Protein AF-A0A7L8D382-F1 (afdb_monomer_lite)

Radius of gyration: 25.16 Å; chains: 1; bounding box: 42×24×100 Å

pLDDT: mean 80.53, std 17.22, range [36.09, 96.44]

Structure (mmCIF, N/CA/C/O backbone):
data_AF-A0A7L8D382-F1
#
_entry.id   AF-A0A7L8D382-F1
#
loop_
_atom_site.group_PDB
_atom_site.id
_atom_site.type_symbol
_atom_site.label_atom_id
_atom_site.label_alt_id
_atom_site.label_comp_id
_atom_site.label_asym_id
_atom_site.label_entity_id
_atom_site.label_seq_id
_atom_site.pdbx_PDB_ins_code
_atom_site.Cartn_x
_atom_site.Cartn_y
_atom_site.Cartn_z
_atom_site.occupancy
_atom_site.B_iso_or_equiv
_atom_site.auth_seq_id
_atom_site.auth_comp_id
_atom_site.auth_asym_id
_atom_site.auth_atom_id
_atom_site.pdbx_PDB_model_num
ATOM 1 N N . MET A 1 1 ? 0.508 -9.267 64.594 1.00 48.34 1 MET A N 1
ATOM 2 C CA . MET A 1 1 ? 0.169 -10.156 63.468 1.00 48.34 1 MET A CA 1
ATOM 3 C C . MET A 1 1 ? -1.169 -9.713 62.909 1.00 48.34 1 MET A C 1
ATOM 5 O O . MET A 1 1 ? -2.179 -10.049 63.500 1.00 48.34 1 MET A O 1
ATOM 9 N N . SER A 1 2 ? -1.142 -8.924 61.837 1.00 37.84 2 SER A N 1
ATOM 10 C CA . SER A 1 2 ? -2.268 -8.703 60.921 1.00 37.84 2 SER A CA 1
ATOM 11 C C . SER A 1 2 ? -1.637 -8.376 59.574 1.00 37.84 2 SER A C 1
ATOM 13 O O . SER A 1 2 ? -1.241 -7.242 59.326 1.00 37.84 2 SER A O 1
ATOM 15 N N . SER A 1 3 ? -1.405 -9.420 58.783 1.00 40.91 3 SER A N 1
ATOM 16 C CA . SER A 1 3 ? -1.018 -9.303 57.381 1.00 40.91 3 SER A CA 1
ATOM 17 C C . SER A 1 3 ? -2.319 -9.112 56.614 1.00 40.91 3 SER A C 1
ATOM 19 O O . SER A 1 3 ? -3.117 -10.041 56.509 1.00 40.91 3 SER A O 1
ATOM 21 N N . SER A 1 4 ? -2.573 -7.876 56.192 1.00 41.88 4 SER A N 1
ATOM 22 C CA . SER A 1 4 ? -3.620 -7.583 55.222 1.00 41.88 4 SER A CA 1
ATOM 23 C C . SER A 1 4 ? -3.078 -7.981 53.859 1.00 41.88 4 SER A C 1
ATOM 25 O O . SER A 1 4 ? -2.110 -7.404 53.374 1.00 41.88 4 SER A O 1
ATOM 27 N N . SER A 1 5 ? -3.673 -9.036 53.324 1.00 43.91 5 SER A N 1
ATOM 28 C CA . SER A 1 5 ? -3.473 -9.589 51.995 1.00 43.91 5 SER A CA 1
ATOM 29 C C . SER A 1 5 ? -3.609 -8.511 50.922 1.00 43.91 5 SER A C 1
ATOM 31 O O . SER A 1 5 ? -4.668 -7.901 50.781 1.00 43.91 5 SER A O 1
ATOM 33 N N . GLU A 1 6 ? -2.524 -8.305 50.180 1.00 41.38 6 GLU A N 1
ATOM 34 C CA . GLU A 1 6 ? -2.523 -7.656 48.874 1.00 41.38 6 GLU A CA 1
ATOM 35 C C . GLU A 1 6 ? -3.406 -8.494 47.942 1.00 41.38 6 GLU A C 1
ATOM 37 O O . GLU A 1 6 ? -3.084 -9.636 47.615 1.00 41.38 6 GLU A O 1
ATOM 42 N N . GLU A 1 7 ? -4.566 -7.958 47.571 1.00 39.78 7 GLU A N 1
ATOM 43 C CA . GLU A 1 7 ? -5.351 -8.498 46.467 1.00 39.78 7 GLU A CA 1
ATOM 44 C C . GLU A 1 7 ? -4.586 -8.223 45.167 1.00 39.78 7 GLU A C 1
ATOM 46 O O . GLU A 1 7 ? -4.484 -7.082 44.712 1.00 39.78 7 GLU A O 1
ATOM 51 N N . GLU A 1 8 ? -4.030 -9.285 44.578 1.00 41.97 8 GLU A N 1
ATOM 52 C CA . GLU A 1 8 ? -3.593 -9.313 43.183 1.00 41.97 8 GLU A CA 1
ATOM 53 C C . GLU A 1 8 ? -4.778 -8.925 42.292 1.00 41.97 8 GLU A C 1
ATOM 55 O O . GLU A 1 8 ? -5.702 -9.709 42.054 1.00 41.97 8 GLU A O 1
ATOM 60 N N . VAL A 1 9 ? -4.761 -7.688 41.795 1.00 44.41 9 VAL A N 1
ATOM 61 C CA . VAL A 1 9 ? -5.722 -7.229 40.797 1.00 44.41 9 VAL A CA 1
ATOM 62 C C . VAL A 1 9 ? -5.466 -7.997 39.503 1.00 44.41 9 VAL A C 1
ATOM 64 O O . VAL A 1 9 ? -4.423 -7.886 38.860 1.00 44.41 9 VAL A O 1
ATOM 67 N N . SER A 1 10 ? -6.460 -8.805 39.155 1.00 38.88 10 SER A N 1
ATOM 68 C CA . SER A 1 10 ? -6.519 -9.705 38.016 1.00 38.88 10 SER A CA 1
ATOM 69 C C . SER A 1 10 ? -6.131 -9.046 36.686 1.00 38.88 10 SER A C 1
ATOM 71 O O . SER A 1 10 ? -6.816 -8.140 36.216 1.00 38.88 10 SER A O 1
ATOM 73 N N . GLY A 1 11 ? -5.084 -9.565 36.041 1.00 42.56 11 GLY A N 1
ATOM 74 C CA . GLY A 1 11 ? -5.171 -10.308 34.772 1.00 42.56 11 GLY A CA 1
ATOM 75 C C . GLY A 1 11 ? -5.966 -9.746 33.585 1.00 42.56 11 GLY A C 1
ATOM 76 O O . GLY A 1 11 ? -6.321 -10.528 32.705 1.00 42.56 11 GLY A O 1
ATOM 77 N N . LEU A 1 12 ? -6.267 -8.450 33.515 1.00 39.47 12 LEU A N 1
ATOM 78 C CA . LEU A 1 12 ? -6.778 -7.856 32.281 1.00 39.47 12 LEU A CA 1
ATOM 79 C C . LEU A 1 12 ? -5.602 -7.664 31.310 1.00 39.47 12 LEU A C 1
ATOM 81 O O . LEU A 1 12 ? -4.581 -7.101 31.715 1.00 39.47 12 LEU A O 1
ATOM 85 N N . PRO A 1 13 ? -5.698 -8.128 30.048 1.00 43.94 13 PRO A N 1
ATOM 86 C CA . PRO A 1 13 ? -4.692 -7.800 29.052 1.00 43.94 13 PRO A CA 1
ATOM 87 C C . PRO A 1 13 ? -4.647 -6.277 28.941 1.00 43.94 13 PRO A C 1
ATOM 89 O O . PRO A 1 13 ? -5.657 -5.641 28.644 1.00 43.94 13 PRO A O 1
ATOM 92 N N . VAL A 1 14 ? -3.491 -5.693 29.256 1.00 43.31 14 VAL A N 1
ATOM 93 C CA . VAL A 1 14 ? -3.227 -4.268 29.047 1.00 43.31 14 VAL A CA 1
ATOM 94 C C . VAL A 1 14 ? -3.563 -3.975 27.583 1.00 43.31 14 VAL A C 1
ATOM 96 O O . VAL A 1 14 ? -2.918 -4.530 26.696 1.00 43.31 14 VAL A O 1
ATOM 99 N N . ASN A 1 15 ? -4.598 -3.171 27.326 1.00 50.31 15 ASN A N 1
A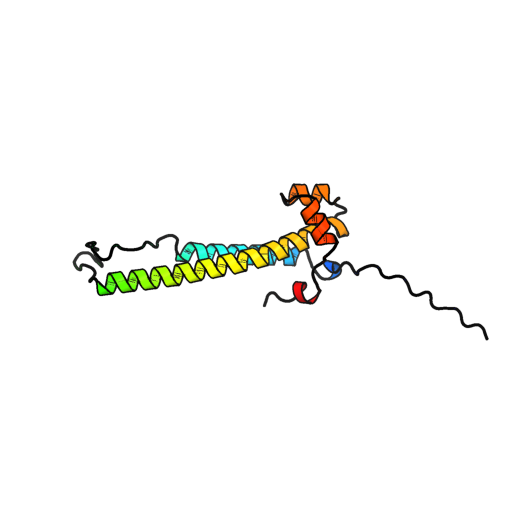TOM 100 C CA . ASN A 1 15 ? -4.914 -2.695 25.980 1.00 50.31 15 ASN A CA 1
ATOM 101 C C . ASN A 1 15 ? -3.795 -1.730 25.573 1.00 50.31 15 ASN A C 1
ATOM 103 O O . ASN A 1 15 ? -3.717 -0.610 26.070 1.00 50.31 15 ASN A O 1
ATOM 107 N N . GLN A 1 16 ? -2.892 -2.181 24.704 1.00 56.72 16 GLN A N 1
ATOM 108 C CA . GLN A 1 16 ? -1.618 -1.505 24.406 1.00 56.72 16 GLN A CA 1
ATOM 109 C C . GLN A 1 16 ? -1.765 -0.293 23.466 1.00 56.72 16 GLN A C 1
ATOM 111 O O . GLN A 1 16 ? -0.782 0.341 23.094 1.00 56.72 16 GLN A O 1
ATOM 116 N N . ILE A 1 17 ? -3.003 0.098 23.155 1.00 54.56 17 ILE A N 1
ATOM 117 C CA . ILE A 1 17 ? -3.355 1.350 22.473 1.00 54.56 17 ILE A CA 1
ATOM 118 C C . ILE A 1 17 ? -3.096 2.610 23.291 1.00 54.56 17 ILE A C 1
ATOM 120 O O . ILE A 1 17 ? -3.052 3.694 22.718 1.00 54.56 17 ILE A O 1
ATOM 124 N N . ASP A 1 18 ? -2.915 2.518 24.611 1.00 55.31 18 ASP A N 1
ATOM 125 C CA . ASP A 1 18 ? -2.463 3.666 25.414 1.00 55.31 18 ASP A CA 1
ATOM 126 C C . ASP A 1 18 ? -1.138 4.272 24.922 1.00 55.31 18 ASP A C 1
ATOM 128 O O . ASP A 1 18 ? -0.897 5.453 25.163 1.00 55.31 18 ASP A O 1
ATOM 132 N N . GLU A 1 19 ? -0.330 3.524 24.165 1.00 58.28 19 GLU A N 1
ATOM 133 C CA . GLU A 1 19 ? 0.942 4.008 23.620 1.00 58.28 19 GLU A CA 1
ATOM 134 C C . GLU A 1 19 ? 0.876 4.478 22.156 1.00 58.28 19 GLU A C 1
ATOM 136 O O . GLU A 1 19 ? 1.872 4.994 21.647 1.00 58.28 19 GLU A O 1
ATOM 141 N N . VAL A 1 20 ? -0.261 4.324 21.460 1.00 63.94 20 VAL A N 1
ATOM 142 C CA . VAL A 1 20 ? -0.382 4.680 20.034 1.00 63.94 20 VAL A CA 1
ATOM 143 C C . VAL A 1 20 ? -1.357 5.827 19.820 1.00 63.94 20 VAL A C 1
ATOM 145 O O . VAL A 1 20 ? -2.569 5.693 19.981 1.00 63.94 20 VAL A O 1
ATOM 148 N N . ASP A 1 21 ? -0.805 6.962 19.396 1.00 71.19 21 ASP A N 1
ATOM 149 C CA . ASP A 1 21 ? -1.567 8.133 18.976 1.00 71.19 21 ASP A CA 1
ATOM 150 C C . ASP A 1 21 ? -2.227 7.876 17.606 1.00 71.19 21 ASP A C 1
ATOM 152 O O . ASP A 1 21 ? -1.572 7.431 16.658 1.00 71.19 21 ASP A O 1
ATOM 156 N N . LEU A 1 22 ? -3.521 8.200 17.470 1.00 72.75 22 LEU A N 1
ATOM 157 C CA . LEU A 1 22 ? -4.240 8.204 16.186 1.00 72.75 22 LEU A CA 1
ATOM 158 C C . LEU A 1 22 ? -3.489 8.998 15.117 1.00 72.75 22 LEU A C 1
ATOM 160 O O . LEU A 1 22 ? -3.499 8.631 13.939 1.00 72.75 22 LEU A O 1
ATOM 164 N N . ARG A 1 23 ? -2.820 10.076 15.532 1.00 78.88 23 ARG A N 1
ATOM 165 C CA . ARG A 1 23 ? -1.973 10.868 14.651 1.00 78.88 23 ARG A CA 1
ATOM 166 C C . ARG A 1 23 ? -0.837 10.035 14.057 1.00 78.88 23 ARG A C 1
ATOM 168 O O . ARG A 1 23 ? -0.614 10.122 12.855 1.00 78.88 23 ARG A O 1
ATOM 175 N N . ALA A 1 24 ? -0.177 9.200 14.859 1.00 78.69 24 ALA A N 1
ATOM 176 C CA . ALA A 1 24 ? 0.926 8.353 14.406 1.00 78.69 24 ALA A CA 1
ATOM 177 C C . ALA A 1 24 ? 0.454 7.284 13.403 1.00 78.69 24 ALA A C 1
ATOM 179 O O . ALA A 1 24 ? 1.149 7.001 12.426 1.00 78.69 24 ALA A O 1
ATOM 180 N N . ILE A 1 25 ? -0.755 6.738 13.596 1.00 79.00 25 ILE A N 1
ATOM 181 C CA . ILE A 1 25 ? -1.396 5.838 12.619 1.00 79.00 25 ILE A CA 1
ATOM 182 C C . ILE A 1 25 ? -1.621 6.583 11.296 1.00 79.00 25 ILE A C 1
ATOM 184 O O . ILE A 1 25 ? -1.258 6.080 10.234 1.00 79.00 25 ILE A O 1
ATOM 188 N N . GLY A 1 26 ? -2.185 7.794 11.355 1.00 82.50 26 GLY A N 1
ATOM 189 C CA . GLY A 1 26 ? -2.417 8.626 10.173 1.00 82.50 26 GLY A CA 1
ATOM 190 C C . GLY A 1 26 ? -1.128 8.969 9.419 1.00 82.50 26 GLY A C 1
ATOM 191 O O . GLY A 1 26 ? -1.060 8.774 8.207 1.00 82.50 26 GLY A O 1
ATOM 192 N N . GLU A 1 27 ? -0.094 9.421 10.132 1.00 86.69 27 GLU A N 1
ATOM 193 C CA . GLU A 1 27 ? 1.227 9.733 9.566 1.00 86.69 27 GLU A CA 1
ATOM 194 C C . GLU A 1 27 ? 1.850 8.503 8.887 1.00 86.69 27 GLU A C 1
ATOM 196 O O . GLU A 1 27 ? 2.309 8.589 7.746 1.00 86.69 27 GLU A O 1
ATOM 201 N N . SER A 1 28 ? 1.761 7.332 9.521 1.00 83.75 28 SER A N 1
ATOM 202 C CA . SER A 1 28 ? 2.291 6.083 8.963 1.00 83.75 28 SER A CA 1
ATOM 203 C C . SER A 1 28 ? 1.541 5.622 7.708 1.00 83.75 28 SER A C 1
ATOM 205 O O . SER A 1 28 ? 2.155 5.118 6.767 1.00 83.75 28 SER A O 1
ATOM 207 N N . LEU A 1 29 ? 0.216 5.807 7.653 1.00 84.81 29 LEU A N 1
ATOM 208 C CA . LEU A 1 29 ? -0.587 5.496 6.465 1.00 84.81 29 LEU A CA 1
ATOM 209 C C . LEU A 1 29 ? -0.260 6.427 5.288 1.00 84.81 29 LEU A C 1
ATOM 211 O O . LEU A 1 29 ? -0.222 5.967 4.143 1.00 84.81 29 LEU A O 1
ATOM 215 N N . ILE A 1 30 ? 0.005 7.710 5.556 1.00 88.44 30 ILE A N 1
ATOM 216 C CA . ILE A 1 30 ? 0.459 8.669 4.538 1.00 88.44 30 ILE A CA 1
ATOM 217 C C . ILE A 1 30 ? 1.807 8.221 3.971 1.00 88.44 30 ILE A C 1
ATOM 219 O O . ILE A 1 30 ? 1.935 8.050 2.759 1.00 88.44 30 ILE A O 1
ATOM 223 N N . GLU A 1 31 ? 2.782 7.938 4.836 1.00 88.88 31 GLU A N 1
ATOM 224 C CA . GLU A 1 31 ? 4.106 7.485 4.403 1.00 88.88 31 GLU A CA 1
ATOM 225 C C . GLU A 1 31 ? 4.028 6.179 3.597 1.00 88.88 31 GLU A C 1
ATOM 227 O O . GLU A 1 31 ? 4.716 5.988 2.589 1.00 88.88 31 GLU A O 1
ATOM 232 N N . LEU A 1 32 ? 3.167 5.258 4.029 1.00 86.50 32 LEU A N 1
ATOM 233 C CA . LEU A 1 32 ? 2.940 3.998 3.343 1.00 86.50 32 LEU A CA 1
ATOM 234 C C . LEU A 1 32 ? 2.356 4.206 1.932 1.00 86.50 32 LEU A C 1
ATOM 236 O O . LEU A 1 32 ? 2.789 3.551 0.977 1.00 86.50 32 LEU A O 1
ATOM 240 N N . SER A 1 33 ? 1.406 5.134 1.793 1.00 88.75 33 SER A N 1
ATOM 241 C CA . SER A 1 33 ? 0.840 5.550 0.505 1.00 88.75 33 SER A CA 1
ATOM 242 C C . SER A 1 33 ? 1.910 6.153 -0.409 1.00 88.75 33 SER A C 1
ATOM 244 O O . SER A 1 33 ? 2.034 5.750 -1.568 1.00 88.75 33 SER A O 1
ATOM 246 N N . ASP A 1 34 ? 2.756 7.041 0.116 1.00 91.38 34 ASP A N 1
ATOM 247 C CA . ASP A 1 34 ? 3.843 7.669 -0.642 1.00 91.38 34 ASP A CA 1
ATOM 248 C C . ASP A 1 34 ? 4.857 6.639 -1.153 1.00 91.38 34 ASP A C 1
ATOM 250 O O . ASP A 1 34 ? 5.249 6.662 -2.326 1.00 91.38 34 ASP A O 1
ATOM 254 N N . ARG A 1 35 ? 5.232 5.666 -0.312 1.00 88.25 35 ARG A N 1
ATOM 255 C CA . ARG A 1 35 ? 6.111 4.553 -0.706 1.00 88.25 35 ARG A CA 1
ATOM 256 C C . ARG A 1 35 ? 5.490 3.698 -1.812 1.00 88.25 35 ARG A C 1
ATOM 258 O O . ARG A 1 35 ? 6.196 3.301 -2.748 1.00 88.25 35 ARG A O 1
ATOM 265 N N . LEU A 1 36 ? 4.185 3.429 -1.745 1.00 88.94 36 LEU A N 1
ATOM 266 C CA . LEU A 1 36 ? 3.471 2.686 -2.785 1.00 88.94 36 LEU A CA 1
ATOM 267 C C . LEU A 1 36 ? 3.395 3.475 -4.101 1.00 88.94 36 LEU A C 1
ATOM 269 O O . LEU A 1 36 ? 3.682 2.917 -5.164 1.00 88.94 36 LEU A O 1
ATOM 273 N N . ASN A 1 37 ? 3.087 4.771 -4.035 1.00 91.19 37 ASN A N 1
ATOM 274 C CA . ASN A 1 37 ? 3.067 5.668 -5.191 1.00 91.19 37 ASN A CA 1
ATOM 275 C C . ASN A 1 37 ? 4.439 5.727 -5.874 1.00 91.19 37 ASN A C 1
ATOM 277 O O . ASN A 1 37 ? 4.539 5.560 -7.092 1.00 91.19 37 ASN A O 1
ATOM 281 N N . ALA A 1 38 ? 5.513 5.870 -5.093 1.00 89.88 38 ALA A N 1
ATOM 282 C CA . ALA A 1 38 ? 6.880 5.855 -5.604 1.00 89.88 38 ALA A CA 1
ATOM 283 C C . ALA A 1 38 ? 7.236 4.520 -6.279 1.00 89.88 38 ALA A C 1
ATOM 285 O O . ALA A 1 38 ? 7.923 4.508 -7.302 1.00 89.88 38 ALA A O 1
ATOM 286 N N . ALA A 1 39 ? 6.765 3.388 -5.745 1.00 88.94 39 ALA A N 1
ATOM 287 C CA . ALA A 1 39 ? 6.950 2.086 -6.379 1.00 88.94 39 ALA A CA 1
ATOM 288 C C . ALA A 1 39 ? 6.191 1.990 -7.714 1.00 88.94 39 ALA A C 1
ATOM 290 O O . ALA A 1 39 ? 6.780 1.586 -8.716 1.00 88.94 39 ALA A O 1
ATOM 291 N N . GLY A 1 40 ? 4.924 2.412 -7.757 1.00 89.00 40 GLY A N 1
ATOM 292 C CA . GLY A 1 40 ? 4.124 2.439 -8.986 1.00 89.00 40 GLY A CA 1
ATOM 293 C C . GLY A 1 40 ? 4.746 3.315 -10.079 1.00 89.00 40 GLY A C 1
ATOM 294 O O . GLY A 1 40 ? 4.858 2.890 -11.230 1.00 89.00 40 GLY A O 1
ATOM 295 N N . ALA A 1 41 ? 5.257 4.492 -9.711 1.00 90.38 41 ALA A N 1
ATOM 296 C CA . ALA A 1 41 ? 5.914 5.413 -10.637 1.00 90.38 41 ALA A CA 1
ATOM 297 C C . ALA A 1 41 ? 7.155 4.815 -11.330 1.00 90.38 41 ALA A C 1
ATOM 299 O O . ALA A 1 41 ? 7.474 5.196 -12.453 1.00 90.38 41 ALA A O 1
ATOM 300 N N . ARG A 1 42 ? 7.847 3.841 -10.716 1.00 86.31 42 ARG A N 1
ATOM 301 C CA . ARG A 1 42 ? 9.026 3.186 -11.327 1.00 86.31 42 ARG A CA 1
ATOM 302 C C . ARG A 1 42 ? 8.683 2.333 -12.543 1.00 86.31 42 ARG A C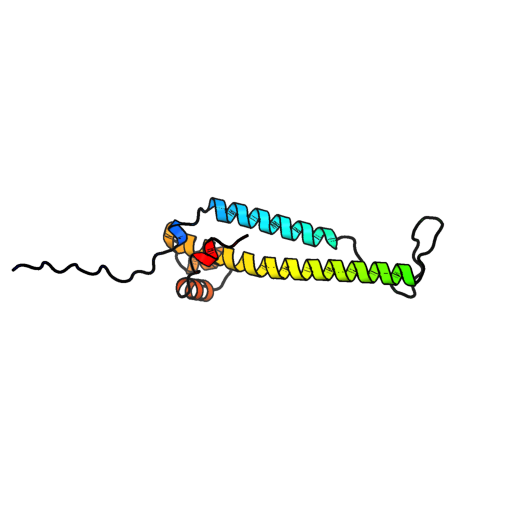 1
ATOM 304 O O . ARG A 1 42 ? 9.564 2.077 -13.365 1.00 86.31 42 ARG A O 1
ATOM 311 N N . ILE A 1 43 ? 7.440 1.864 -12.634 1.00 88.88 43 ILE A N 1
ATOM 312 C CA . ILE A 1 43 ? 6.991 0.936 -13.678 1.00 88.88 43 ILE A CA 1
ATOM 313 C C . ILE A 1 43 ? 5.903 1.518 -14.582 1.00 88.88 43 ILE A C 1
ATOM 315 O O . ILE A 1 43 ? 5.579 0.891 -15.583 1.00 88.88 43 ILE A O 1
ATOM 319 N N . SER A 1 44 ? 5.369 2.705 -14.275 1.00 88.12 44 SER A N 1
ATOM 320 C CA . SER A 1 44 ? 4.218 3.298 -14.976 1.00 88.12 44 SER A CA 1
ATOM 321 C C . SER A 1 44 ? 4.436 3.519 -16.476 1.00 88.12 44 SER A C 1
ATOM 323 O O . SER A 1 44 ? 3.477 3.506 -17.239 1.00 88.12 44 SER A O 1
ATOM 325 N N . THR A 1 45 ? 5.684 3.691 -16.908 1.00 84.31 45 THR A N 1
ATOM 326 C CA . THR A 1 45 ? 6.062 3.904 -18.315 1.00 84.31 45 THR A CA 1
ATOM 327 C C . THR A 1 45 ? 6.944 2.788 -18.872 1.00 84.31 45 THR A C 1
ATOM 329 O O . THR A 1 45 ? 7.490 2.910 -19.967 1.00 84.31 45 THR A O 1
ATOM 332 N N . ARG A 1 46 ? 7.131 1.698 -18.118 1.00 86.19 46 ARG A N 1
ATOM 333 C CA . ARG A 1 46 ? 8.040 0.610 -18.491 1.00 86.19 46 ARG A CA 1
ATOM 334 C C . ARG A 1 46 ? 7.290 -0.492 -19.226 1.00 86.19 46 ARG A C 1
ATOM 336 O O . ARG A 1 46 ? 6.203 -0.894 -18.827 1.00 86.19 46 ARG A O 1
ATOM 343 N N . PHE A 1 47 ? 7.924 -1.031 -20.258 1.00 87.88 47 PHE A N 1
ATOM 344 C CA . PHE A 1 47 ? 7.434 -2.161 -21.034 1.00 87.88 47 PHE A CA 1
ATOM 345 C C . PHE A 1 47 ? 8.596 -3.099 -21.353 1.00 87.88 47 PHE A C 1
ATOM 347 O O . PHE A 1 47 ? 9.758 -2.693 -21.343 1.00 87.88 47 PHE A O 1
ATOM 354 N N . LEU A 1 48 ? 8.278 -4.371 -21.584 1.00 90.25 48 LEU A N 1
ATOM 355 C CA . LEU A 1 48 ? 9.251 -5.314 -22.118 1.00 90.25 48 LEU A CA 1
ATOM 356 C C . LEU A 1 48 ? 9.308 -5.144 -23.635 1.00 90.25 48 LEU A C 1
ATOM 358 O O . LEU A 1 48 ? 8.274 -5.131 -24.298 1.00 90.25 48 LEU A O 1
ATOM 362 N N . LEU A 1 49 ? 10.521 -5.015 -24.151 1.00 90.56 49 LEU A N 1
ATOM 363 C CA . LEU A 1 49 ? 10.833 -4.977 -25.571 1.00 90.56 49 LEU A CA 1
ATOM 364 C C . LEU A 1 49 ? 10.939 -6.409 -26.109 1.00 90.56 49 LEU A C 1
ATOM 366 O O . LEU A 1 49 ? 11.490 -7.287 -25.437 1.00 90.56 49 LEU A O 1
ATOM 370 N N . ASP A 1 50 ? 10.432 -6.657 -27.310 1.00 87.81 50 ASP A N 1
ATOM 371 C CA . ASP A 1 50 ? 10.626 -7.926 -28.009 1.00 87.81 50 ASP A CA 1
ATOM 372 C C 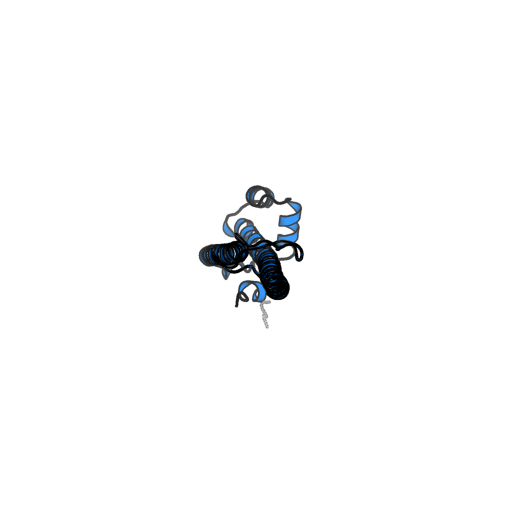. ASP A 1 50 ? 12.092 -8.028 -28.474 1.00 87.81 50 ASP A C 1
ATOM 374 O O . ASP A 1 50 ? 12.568 -7.130 -29.156 1.00 87.81 50 ASP A O 1
ATOM 378 N N . PRO A 1 51 ? 12.848 -9.091 -28.153 1.00 83.62 51 PRO A N 1
ATOM 379 C CA . PRO A 1 51 ? 14.224 -9.242 -28.637 1.00 83.62 51 PRO A CA 1
ATOM 380 C C . PRO A 1 51 ? 14.382 -9.213 -30.166 1.00 83.62 51 PRO A C 1
ATOM 382 O O . PRO A 1 51 ? 15.490 -8.994 -30.648 1.00 83.62 51 PRO A O 1
ATOM 385 N N . SER A 1 52 ? 13.306 -9.472 -30.913 1.00 85.81 52 SER A N 1
ATOM 386 C CA . SER A 1 52 ? 13.271 -9.462 -32.379 1.00 85.81 52 SER A CA 1
ATOM 387 C C . SER A 1 52 ? 12.731 -8.163 -32.989 1.00 85.81 52 SER A C 1
ATOM 389 O O . SER A 1 52 ? 12.672 -8.052 -34.211 1.00 85.81 52 SER A O 1
ATOM 391 N N . GLY A 1 53 ? 12.320 -7.197 -32.162 1.00 83.69 53 GLY A N 1
ATOM 392 C CA . GLY A 1 53 ? 11.760 -5.933 -32.629 1.00 83.69 53 GLY A CA 1
ATOM 393 C C . GLY A 1 53 ? 12.824 -4.899 -32.999 1.00 83.69 53 GLY A C 1
ATOM 394 O O . GLY A 1 53 ? 13.883 -4.824 -32.378 1.00 83.69 53 GLY A O 1
ATOM 395 N N . GLU A 1 54 ? 12.500 -4.061 -33.980 1.00 86.06 54 GLU A N 1
ATOM 396 C CA . GLU A 1 54 ? 13.281 -2.878 -34.346 1.00 86.06 54 GLU A CA 1
ATOM 397 C C . GLU A 1 54 ? 12.831 -1.702 -33.464 1.00 86.06 54 GLU A C 1
ATOM 399 O O . GLU A 1 54 ? 11.691 -1.238 -33.548 1.00 86.06 54 GLU A O 1
ATOM 404 N N . TYR A 1 55 ? 13.709 -1.243 -32.569 1.00 88.94 55 TYR A N 1
ATOM 405 C CA . TYR A 1 55 ? 13.429 -0.134 -31.651 1.00 88.94 55 TYR A CA 1
ATOM 406 C C . TYR A 1 55 ? 14.435 0.985 -31.857 1.00 88.94 55 TYR A C 1
ATOM 408 O O . TYR A 1 55 ? 15.630 0.730 -31.907 1.00 88.94 55 TYR A O 1
ATOM 416 N N . MET A 1 56 ? 13.972 2.231 -31.903 1.00 87.44 56 MET A N 1
ATOM 417 C CA . MET A 1 56 ? 14.852 3.394 -32.029 1.00 87.44 56 MET A CA 1
ATOM 418 C C . MET A 1 56 ? 15.287 3.890 -30.649 1.00 87.44 56 MET A C 1
ATOM 420 O O . MET A 1 56 ? 14.455 4.176 -29.787 1.00 87.44 56 MET A O 1
ATOM 424 N N . LYS A 1 57 ? 16.597 4.031 -30.447 1.00 85.81 57 LYS A N 1
ATOM 425 C CA . LYS A 1 57 ? 17.198 4.676 -29.273 1.00 85.81 57 LYS A CA 1
ATOM 426 C C . LYS A 1 57 ? 17.106 6.202 -29.363 1.00 85.81 57 L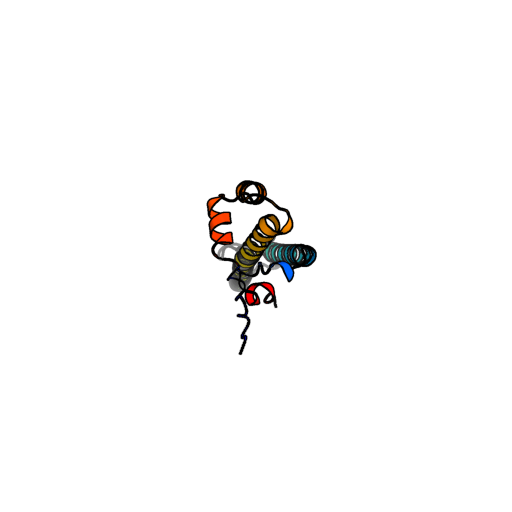YS A C 1
ATOM 428 O O . LYS A 1 57 ? 16.885 6.867 -28.354 1.00 85.81 57 LYS A O 1
ATOM 433 N N . ASN A 1 58 ? 17.277 6.747 -30.567 1.00 88.25 58 ASN A N 1
ATOM 434 C CA . ASN A 1 58 ? 17.089 8.155 -30.932 1.00 88.25 58 ASN A CA 1
ATOM 435 C C . ASN A 1 58 ? 16.702 8.249 -32.425 1.00 88.25 58 ASN A C 1
ATOM 437 O O . ASN A 1 58 ? 16.521 7.223 -33.071 1.00 88.25 58 ASN A O 1
ATOM 441 N N . GLU A 1 59 ? 16.571 9.456 -32.987 1.00 85.19 59 GLU A N 1
ATOM 442 C CA . GLU A 1 59 ? 16.117 9.669 -34.379 1.00 85.19 59 GLU A CA 1
ATOM 443 C C . GLU A 1 59 ? 16.981 8.980 -35.458 1.00 85.19 59 GLU A C 1
ATOM 445 O O . GLU A 1 59 ? 16.544 8.861 -36.603 1.00 85.19 59 GLU A O 1
ATOM 450 N N . HIS A 1 60 ? 18.194 8.524 -35.125 1.00 87.56 60 HIS A N 1
ATOM 451 C CA . HIS A 1 60 ? 19.170 8.008 -36.092 1.00 87.56 60 HIS A CA 1
ATOM 452 C C . HIS A 1 60 ? 19.825 6.677 -35.692 1.00 87.56 60 HIS A C 1
ATOM 454 O O . HIS A 1 60 ? 20.694 6.194 -36.414 1.00 87.56 60 HIS A O 1
ATOM 460 N N . GLU A 1 61 ? 19.444 6.085 -34.559 1.00 90.81 61 GLU A N 1
ATOM 461 C CA . GLU A 1 61 ? 20.118 4.912 -33.995 1.00 90.81 61 GLU A CA 1
ATOM 462 C C . GLU A 1 61 ? 19.092 3.880 -33.529 1.00 90.81 61 GLU A C 1
ATOM 464 O O . GLU A 1 61 ? 18.275 4.154 -32.644 1.00 90.81 61 GLU A O 1
ATOM 469 N N . GLU A 1 62 ? 19.152 2.684 -34.112 1.00 90.38 62 GLU A N 1
ATOM 470 C CA . GLU A 1 62 ? 18.415 1.514 -33.640 1.00 90.38 62 GLU A CA 1
ATOM 471 C C . GLU A 1 62 ? 19.105 0.906 -32.416 1.00 90.38 62 GLU A C 1
ATOM 473 O O . GLU A 1 62 ? 20.331 0.849 -32.322 1.00 90.38 62 GLU A O 1
ATOM 478 N N . MET A 1 63 ? 18.302 0.426 -31.472 1.00 93.19 63 MET A N 1
ATOM 479 C CA . MET A 1 63 ? 18.774 -0.365 -30.351 1.00 93.19 63 MET A CA 1
ATOM 480 C C . MET A 1 63 ? 19.310 -1.697 -30.860 1.00 93.19 63 MET A C 1
ATOM 482 O O . MET A 1 63 ? 18.631 -2.449 -31.557 1.00 93.19 63 MET A O 1
ATOM 486 N N . THR A 1 64 ? 20.514 -2.038 -30.427 1.00 92.62 64 THR A N 1
ATOM 487 C CA . THR A 1 64 ? 21.074 -3.369 -30.645 1.00 92.62 64 THR A CA 1
ATOM 488 C C . THR A 1 64 ? 20.329 -4.426 -29.810 1.00 92.62 64 THR A C 1
ATOM 490 O O . THR A 1 64 ? 19.779 -4.114 -28.747 1.00 92.62 64 THR A O 1
ATOM 493 N N . PRO A 1 65 ? 20.381 -5.718 -30.191 1.00 91.38 65 PRO A N 1
ATOM 494 C CA . PRO A 1 65 ? 19.813 -6.798 -29.378 1.00 91.38 65 PRO A CA 1
ATOM 495 C C . PRO A 1 65 ? 20.349 -6.843 -27.936 1.00 91.38 65 PRO A C 1
ATOM 497 O O . PRO A 1 65 ? 19.620 -7.203 -27.009 1.00 91.38 65 PRO A O 1
ATOM 500 N N . SER A 1 66 ? 21.612 -6.446 -27.724 1.00 91.94 66 SER A N 1
ATOM 501 C CA . SER A 1 66 ? 22.200 -6.350 -26.381 1.00 91.94 66 SER A CA 1
ATOM 502 C C . SER A 1 66 ? 21.541 -5.243 -25.559 1.00 91.94 66 SER A C 1
ATOM 504 O O . SER A 1 66 ? 21.160 -5.481 -24.417 1.00 91.94 66 SER A O 1
ATOM 506 N N . GLU A 1 67 ? 21.332 -4.058 -26.138 1.00 92.56 67 GLU A N 1
ATOM 507 C CA . GLU A 1 67 ? 20.665 -2.940 -25.456 1.00 92.56 67 GLU A CA 1
ATOM 508 C C . GLU A 1 67 ? 19.194 -3.253 -25.143 1.00 92.56 67 GLU A C 1
ATOM 510 O O . GLU A 1 67 ? 18.692 -2.887 -24.077 1.00 92.56 67 GLU A O 1
ATOM 515 N N . ILE A 1 68 ? 18.505 -3.982 -26.030 1.00 91.25 68 ILE A N 1
ATOM 516 C CA . ILE A 1 68 ? 17.151 -4.499 -25.781 1.00 91.25 68 ILE A CA 1
ATOM 517 C C . ILE A 1 68 ? 17.155 -5.453 -24.578 1.00 91.25 68 ILE A C 1
ATOM 519 O O . ILE A 1 68 ? 16.326 -5.327 -23.670 1.00 91.25 68 ILE A O 1
ATOM 523 N N . SER A 1 69 ? 18.103 -6.394 -24.542 1.00 92.31 69 SER A N 1
ATOM 524 C CA . SER A 1 69 ? 18.272 -7.329 -23.425 1.00 92.31 69 SER A CA 1
ATOM 525 C C . SER A 1 69 ? 18.545 -6.599 -22.105 1.00 92.31 69 SER A C 1
ATOM 527 O O . SER A 1 69 ? 17.905 -6.902 -21.093 1.00 92.31 69 SER A O 1
ATOM 529 N N . ASP A 1 70 ? 19.426 -5.600 -22.112 1.00 93.75 70 ASP A N 1
ATOM 530 C CA . ASP A 1 70 ? 19.774 -4.811 -20.927 1.00 93.75 70 ASP A CA 1
ATOM 531 C C . ASP A 1 70 ? 18.588 -3.975 -20.427 1.00 93.75 70 ASP A C 1
ATOM 533 O O . ASP A 1 70 ? 18.284 -3.971 -19.228 1.00 93.75 70 ASP A O 1
ATOM 537 N N . SER A 1 71 ? 17.846 -3.340 -21.340 1.00 91.69 71 SER A N 1
ATOM 538 C CA . SER A 1 71 ? 16.608 -2.613 -21.025 1.00 91.69 71 SER A CA 1
ATOM 539 C C . SER A 1 71 ? 15.559 -3.530 -20.384 1.00 91.69 71 SER A C 1
ATOM 541 O O . SER A 1 71 ? 14.959 -3.208 -19.348 1.00 91.69 71 SER A O 1
ATOM 543 N N . ASN A 1 72 ? 15.386 -4.734 -20.933 1.00 93.75 72 ASN A N 1
ATOM 544 C CA . ASN A 1 72 ? 14.497 -5.749 -20.376 1.00 93.75 72 ASN A CA 1
ATOM 545 C C . ASN A 1 72 ? 14.953 -6.233 -18.995 1.00 93.75 72 ASN A C 1
ATOM 547 O O . ASN A 1 72 ? 14.128 -6.387 -18.086 1.00 93.75 72 ASN A O 1
ATOM 551 N N . ALA A 1 73 ? 16.254 -6.461 -18.802 1.00 94.12 73 ALA A N 1
ATOM 552 C CA . ALA A 1 73 ? 16.817 -6.850 -17.514 1.00 94.12 73 ALA A CA 1
ATOM 553 C C . ALA A 1 73 ? 16.593 -5.759 -16.453 1.00 94.12 73 ALA A C 1
ATOM 555 O O . ALA A 1 73 ? 16.153 -6.062 -15.336 1.00 94.12 73 ALA A O 1
ATOM 556 N N . GLN A 1 74 ? 16.803 -4.490 -16.813 1.00 92.12 74 GLN A N 1
ATOM 557 C CA . GLN A 1 74 ? 16.526 -3.344 -15.949 1.00 92.12 74 GLN A CA 1
ATOM 558 C C . GLN A 1 74 ? 15.037 -3.268 -15.587 1.00 92.12 74 GLN A C 1
ATOM 560 O O . GLN A 1 74 ? 14.699 -3.152 -14.406 1.00 92.12 74 GLN A O 1
ATOM 565 N N . THR A 1 75 ? 14.144 -3.412 -16.569 1.00 92.50 75 THR A N 1
ATOM 566 C CA . THR A 1 75 ? 12.688 -3.412 -16.359 1.00 92.50 75 THR A CA 1
ATOM 567 C C . THR A 1 75 ? 12.255 -4.524 -15.403 1.00 92.50 75 THR A C 1
ATOM 569 O O . THR A 1 75 ? 11.527 -4.273 -14.441 1.00 92.50 75 THR A O 1
ATOM 572 N N . ARG A 1 76 ? 12.773 -5.748 -15.574 1.00 93.38 76 ARG A N 1
ATOM 573 C CA . ARG A 1 76 ? 12.507 -6.869 -14.652 1.00 93.38 76 ARG A CA 1
ATOM 574 C C . ARG A 1 76 ? 13.033 -6.601 -13.243 1.00 93.38 76 ARG A C 1
ATOM 576 O O . ARG A 1 76 ? 12.373 -6.960 -12.269 1.00 93.38 76 ARG A O 1
ATOM 583 N N . SER A 1 77 ? 14.208 -5.985 -13.116 1.00 93.12 77 SER A N 1
ATOM 584 C CA . SER A 1 77 ? 14.776 -5.608 -11.817 1.00 93.12 77 SER A CA 1
ATOM 585 C C . SER A 1 77 ? 13.888 -4.594 -11.085 1.00 93.12 77 SER A C 1
ATOM 587 O O . SER A 1 77 ? 13.547 -4.796 -9.916 1.00 93.12 77 SER A O 1
ATOM 589 N N . GLN A 1 78 ? 13.420 -3.560 -11.790 1.00 91.25 78 GLN A N 1
ATOM 590 C CA . GLN A 1 78 ? 12.486 -2.573 -11.243 1.00 91.25 78 GLN A CA 1
ATOM 591 C C . GLN A 1 78 ? 11.154 -3.216 -10.848 1.00 91.25 78 GLN A C 1
ATOM 593 O O . GLN A 1 78 ? 10.676 -3.004 -9.736 1.00 91.25 78 GLN A O 1
ATOM 598 N N . PHE A 1 79 ? 10.601 -4.094 -11.687 1.00 92.62 79 PHE A N 1
ATOM 599 C CA . PHE A 1 79 ? 9.373 -4.815 -11.356 1.00 92.62 79 PHE A CA 1
ATOM 600 C C . PHE A 1 79 ? 9.524 -5.682 -10.096 1.00 92.62 79 PHE A C 1
ATOM 602 O O . PHE A 1 79 ? 8.656 -5.675 -9.226 1.00 92.62 79 PHE A O 1
ATOM 609 N N . ARG A 1 80 ? 10.667 -6.362 -9.915 1.00 92.81 80 ARG A N 1
ATOM 610 C CA . ARG A 1 80 ? 10.969 -7.077 -8.659 1.00 92.81 80 ARG A CA 1
ATOM 611 C C . ARG A 1 80 ? 11.007 -6.138 -7.452 1.00 92.81 80 ARG A C 1
ATOM 613 O O . ARG A 1 80 ? 10.567 -6.537 -6.376 1.00 92.81 80 ARG A O 1
ATOM 620 N N . SER A 1 81 ? 11.529 -4.920 -7.607 1.00 88.69 81 SER A N 1
ATOM 621 C CA . SER A 1 81 ? 11.492 -3.899 -6.552 1.00 88.69 81 SER A CA 1
ATOM 622 C C . SER A 1 81 ? 10.049 -3.536 -6.186 1.00 88.69 81 SER A C 1
ATOM 624 O O . SER A 1 81 ? 9.710 -3.539 -5.004 1.00 88.69 81 SER A O 1
ATOM 626 N N . VAL A 1 82 ? 9.175 -3.348 -7.180 1.00 91.19 82 VAL A N 1
ATOM 627 C CA . VAL A 1 82 ? 7.742 -3.086 -6.954 1.00 91.19 82 VAL A CA 1
ATOM 628 C C . VAL A 1 82 ? 7.056 -4.248 -6.241 1.00 91.19 82 VAL A C 1
ATOM 630 O O . VAL A 1 82 ? 6.350 -4.028 -5.264 1.00 91.19 82 VAL A O 1
ATOM 633 N N . LEU A 1 83 ? 7.310 -5.496 -6.644 1.00 90.69 83 LEU A N 1
ATOM 634 C CA . LEU A 1 83 ? 6.752 -6.668 -5.956 1.00 90.69 83 LEU A CA 1
ATOM 635 C C . LEU A 1 83 ? 7.182 -6.740 -4.482 1.00 90.69 83 LEU A C 1
ATOM 637 O O . LEU A 1 83 ? 6.393 -7.119 -3.616 1.00 90.69 83 LEU A O 1
ATOM 641 N N . ARG A 1 84 ? 8.430 -6.363 -4.176 1.00 88.88 84 ARG A N 1
ATOM 642 C CA . ARG A 1 84 ? 8.909 -6.274 -2.789 1.00 88.88 84 ARG A CA 1
ATOM 643 C C . ARG A 1 84 ? 8.197 -5.157 -2.029 1.00 88.88 84 ARG A C 1
ATOM 645 O O . ARG A 1 84 ? 7.777 -5.411 -0.905 1.00 88.88 84 ARG A O 1
ATOM 652 N N . ALA A 1 85 ? 8.019 -3.989 -2.646 1.00 85.75 85 ALA A N 1
ATOM 653 C CA . ALA A 1 85 ? 7.280 -2.875 -2.059 1.00 85.75 85 ALA A CA 1
ATOM 654 C C . ALA A 1 85 ? 5.820 -3.254 -1.770 1.00 85.75 85 ALA A C 1
ATOM 656 O O . ALA A 1 85 ? 5.360 -3.042 -0.658 1.00 85.75 85 ALA A O 1
ATOM 657 N N . LEU A 1 86 ? 5.127 -3.922 -2.700 1.00 89.31 86 LEU A N 1
ATOM 658 C CA . LEU A 1 86 ? 3.764 -4.432 -2.492 1.00 89.31 86 LEU A CA 1
ATOM 659 C C . LEU A 1 86 ? 3.683 -5.438 -1.340 1.00 89.31 86 LEU A C 1
ATOM 661 O O . LEU A 1 86 ? 2.733 -5.433 -0.558 1.00 89.31 86 LEU A O 1
ATOM 665 N N . ARG A 1 87 ? 4.689 -6.309 -1.209 1.00 89.56 87 ARG A N 1
ATOM 666 C CA . ARG A 1 87 ? 4.763 -7.256 -0.091 1.00 89.56 87 ARG A CA 1
ATOM 667 C C . ARG A 1 87 ? 4.940 -6.539 1.247 1.00 89.56 87 ARG A C 1
ATOM 669 O O . ARG A 1 87 ? 4.297 -6.938 2.213 1.00 89.56 87 ARG A O 1
ATOM 676 N N . THR A 1 88 ? 5.814 -5.536 1.310 1.00 87.38 88 THR A N 1
ATOM 677 C CA . THR A 1 88 ? 5.984 -4.697 2.505 1.00 87.38 88 THR A CA 1
ATOM 678 C C . THR A 1 88 ? 4.693 -3.949 2.809 1.00 87.38 88 THR A C 1
ATOM 680 O O . THR A 1 88 ? 4.197 -4.044 3.926 1.00 87.38 88 THR A O 1
ATOM 683 N N . PHE A 1 89 ? 4.081 -3.345 1.788 1.00 89.06 89 PHE A N 1
ATOM 684 C CA . PHE A 1 89 ? 2.826 -2.622 1.918 1.00 89.06 89 PHE A CA 1
ATOM 685 C C . PHE A 1 89 ? 1.732 -3.479 2.533 1.00 89.06 89 PHE A C 1
ATOM 687 O O . PHE A 1 89 ? 1.127 -3.085 3.518 1.00 89.06 89 PHE A O 1
ATOM 694 N N . ARG A 1 90 ? 1.531 -4.696 2.022 1.00 88.69 90 ARG A N 1
ATOM 695 C CA . ARG A 1 90 ? 0.521 -5.612 2.559 1.00 88.69 90 ARG A CA 1
ATOM 696 C C . ARG A 1 90 ? 0.739 -5.941 4.040 1.00 88.69 90 ARG A C 1
ATOM 698 O O . ARG A 1 90 ? -0.234 -6.123 4.760 1.00 88.69 90 ARG A O 1
ATOM 705 N N . ARG A 1 91 ? 1.995 -6.071 4.479 1.00 87.19 91 ARG A N 1
ATOM 706 C CA . ARG A 1 91 ? 2.322 -6.377 5.881 1.00 87.19 91 ARG A CA 1
ATOM 707 C C . ARG A 1 91 ? 2.055 -5.184 6.789 1.00 87.19 91 ARG A C 1
ATOM 709 O O . ARG A 1 91 ? 1.451 -5.356 7.839 1.00 87.19 91 ARG A O 1
ATOM 716 N N . GLU A 1 92 ? 2.504 -4.002 6.382 1.00 87.06 92 GLU A N 1
ATOM 717 C CA . GLU A 1 92 ? 2.297 -2.779 7.157 1.00 87.06 92 GLU A CA 1
ATOM 718 C C . GLU A 1 92 ? 0.821 -2.380 7.182 1.00 87.06 92 GLU A C 1
ATOM 720 O O . GLU A 1 92 ? 0.302 -2.044 8.237 1.00 87.06 92 GLU A O 1
ATOM 725 N N . TYR A 1 93 ? 0.113 -2.508 6.061 1.00 87.88 93 TYR A N 1
ATOM 726 C CA . TYR A 1 93 ? -1.319 -2.237 5.986 1.00 87.88 93 TYR A CA 1
ATOM 727 C C . TYR A 1 93 ? -2.135 -3.154 6.911 1.00 87.88 93 TYR A C 1
ATOM 729 O O . TYR A 1 93 ? -2.916 -2.641 7.701 1.00 87.88 93 TYR A O 1
ATOM 737 N N . ASP A 1 94 ? -1.899 -4.476 6.907 1.00 87.38 94 ASP A N 1
ATOM 738 C CA . ASP A 1 94 ? -2.572 -5.412 7.837 1.00 87.38 94 ASP A CA 1
ATOM 739 C C . ASP A 1 94 ? -2.280 -5.068 9.307 1.00 87.38 94 ASP A C 1
ATOM 741 O O . ASP A 1 94 ? -3.153 -5.188 10.165 1.00 87.38 94 ASP A O 1
ATOM 745 N N . ARG A 1 95 ? -1.062 -4.604 9.614 1.00 85.00 95 ARG A N 1
ATOM 746 C CA . ARG A 1 95 ? -0.726 -4.099 10.952 1.00 85.00 95 ARG A CA 1
ATOM 747 C C . ARG A 1 95 ? -1.557 -2.862 11.293 1.00 85.00 95 ARG A C 1
ATOM 749 O O . ARG A 1 95 ? -2.162 -2.833 12.360 1.00 85.00 95 ARG A O 1
ATOM 756 N N . TRP A 1 96 ? -1.610 -1.865 10.412 1.00 86.00 96 TRP A N 1
ATOM 757 C CA . TRP A 1 96 ? -2.368 -0.637 10.661 1.00 86.00 96 TRP A CA 1
ATOM 758 C C . TRP A 1 96 ? -3.877 -0.891 10.752 1.00 86.00 96 TRP A C 1
ATOM 760 O O . TRP A 1 96 ? -4.509 -0.356 11.655 1.00 86.00 96 TRP A O 1
ATOM 770 N N . GLU A 1 97 ? -4.443 -1.775 9.925 1.00 89.56 97 GLU A N 1
ATOM 771 C CA . GLU A 1 97 ? -5.850 -2.192 10.030 1.00 89.56 97 GLU A CA 1
ATOM 772 C C . GLU A 1 97 ? -6.174 -2.783 11.406 1.00 89.56 97 GLU A C 1
ATOM 774 O O . GLU A 1 97 ? -7.187 -2.432 12.013 1.00 89.56 97 GLU A O 1
ATOM 779 N N . ARG A 1 98 ? -5.299 -3.652 11.931 1.00 89.25 98 ARG A N 1
ATOM 780 C CA . ARG A 1 98 ? -5.462 -4.234 13.272 1.00 89.25 98 ARG A CA 1
ATOM 781 C C . ARG A 1 98 ? -5.421 -3.175 14.362 1.00 89.25 98 ARG A C 1
ATOM 783 O O . ARG A 1 98 ? -6.257 -3.207 15.258 1.00 89.25 98 ARG A O 1
ATOM 790 N N . LEU A 1 99 ? -4.478 -2.240 14.269 1.00 86.38 99 LEU A N 1
ATOM 791 C CA . LEU A 1 99 ? -4.338 -1.143 15.227 1.00 86.38 99 LEU A CA 1
ATOM 792 C C . LEU A 1 99 ? -5.567 -0.239 15.230 1.00 86.38 99 LEU A C 1
ATOM 794 O O . LEU A 1 99 ? -6.106 0.076 16.289 1.00 86.38 99 LEU A O 1
ATOM 798 N N . THR A 1 100 ? -6.056 0.130 14.048 1.00 87.94 100 THR A N 1
ATOM 799 C CA . THR A 1 100 ? -7.281 0.919 13.911 1.00 87.94 100 THR A CA 1
ATOM 800 C C . THR A 1 100 ? -8.496 0.165 14.448 1.00 87.94 100 THR A C 1
ATOM 802 O O . THR A 1 100 ? -9.310 0.761 15.154 1.00 87.94 100 THR A O 1
ATOM 805 N N . ALA A 1 101 ? -8.608 -1.141 14.181 1.00 90.25 101 ALA A N 1
ATOM 806 C CA . ALA A 1 101 ? -9.679 -1.972 14.727 1.00 90.25 101 ALA A CA 1
ATOM 807 C C . ALA A 1 101 ? -9.651 -1.992 16.259 1.00 90.25 101 ALA A C 1
ATOM 809 O O . ALA A 1 101 ? -10.668 -1.748 16.902 1.00 90.25 101 ALA A O 1
ATOM 810 N N . GLU A 1 102 ? -8.488 -2.246 16.855 1.00 87.19 102 GLU A N 1
ATOM 811 C CA . GLU A 1 102 ? -8.327 -2.281 18.306 1.00 87.19 102 GLU A CA 1
ATOM 812 C C . GLU A 1 102 ? -8.653 -0.902 18.922 1.00 87.19 102 GLU A C 1
ATOM 814 O O . GLU A 1 102 ? -9.320 -0.829 19.957 1.00 87.19 102 GLU A O 1
ATOM 819 N N . PHE A 1 103 ? -8.295 0.205 18.253 1.00 86.44 103 PHE A N 1
ATOM 820 C CA . PHE A 1 103 ? -8.596 1.569 18.714 1.00 86.44 103 PHE A CA 1
ATOM 821 C C . PHE A 1 103 ? -10.094 1.851 18.680 1.00 86.44 103 PHE A C 1
ATOM 823 O O . PHE A 1 103 ? -10.655 2.381 19.645 1.00 86.44 103 PHE A O 1
ATOM 830 N N . ALA A 1 104 ? -10.763 1.440 17.603 1.00 89.31 104 ALA A N 1
ATOM 831 C CA . ALA A 1 104 ? -12.207 1.558 17.478 1.00 89.31 104 ALA A CA 1
ATOM 832 C C . ALA A 1 104 ? -12.928 0.836 18.631 1.00 89.31 104 ALA A C 1
ATOM 834 O O . ALA A 1 104 ? -13.808 1.413 19.272 1.00 89.31 104 ALA A O 1
ATOM 835 N N . LEU A 1 105 ? -12.515 -0.395 18.947 1.00 88.94 105 LEU A N 1
ATOM 836 C CA . LEU A 1 105 ? -13.134 -1.193 20.010 1.00 88.94 105 LEU A CA 1
ATOM 837 C C . LEU A 1 105 ? -12.883 -0.614 21.407 1.00 88.94 105 LEU A C 1
ATOM 839 O O . LEU A 1 105 ? -13.796 -0.545 22.227 1.00 88.94 105 LEU A O 1
ATOM 843 N N . THR A 1 106 ? -11.642 -0.223 21.695 1.00 85.12 106 THR A N 1
ATOM 844 C CA . THR A 1 106 ? -11.202 0.071 23.069 1.00 85.12 106 THR A CA 1
ATOM 845 C C . THR A 1 106 ? -11.380 1.533 23.472 1.00 85.12 106 THR A C 1
ATOM 847 O O . THR A 1 106 ? -11.596 1.810 24.650 1.00 85.12 106 THR A O 1
ATOM 850 N N . ARG A 1 107 ? -11.306 2.475 22.521 1.00 84.81 107 ARG A N 1
ATOM 851 C CA . ARG A 1 107 ? -11.352 3.926 22.797 1.00 84.81 107 ARG A CA 1
ATOM 852 C C . ARG A 1 107 ? -12.570 4.622 22.243 1.00 84.81 107 ARG A C 1
ATOM 854 O O . ARG A 1 107 ? -13.079 5.542 22.874 1.00 84.81 107 ARG A O 1
ATOM 861 N N . MET A 1 108 ? -13.034 4.188 21.077 1.00 87.44 108 MET A N 1
ATOM 862 C CA . MET A 1 108 ? -14.196 4.795 20.430 1.00 87.44 108 MET A CA 1
ATOM 863 C C . MET A 1 108 ? -15.512 4.126 20.839 1.00 87.44 108 MET A C 1
ATOM 865 O O . MET A 1 108 ? -16.577 4.645 20.517 1.00 87.44 108 MET A O 1
ATOM 869 N N . GLY A 1 109 ? -15.452 2.988 21.542 1.00 89.19 109 GLY A N 1
ATOM 870 C CA . GLY A 1 109 ? -16.629 2.246 21.991 1.00 89.19 109 GLY A CA 1
ATOM 871 C C . GLY A 1 109 ? -17.376 1.530 20.865 1.00 89.19 109 GLY A C 1
ATOM 872 O O . GLY A 1 109 ? -18.557 1.229 21.023 1.00 89.19 109 GLY A O 1
ATOM 873 N N . TYR A 1 110 ? -16.715 1.269 19.733 1.00 93.69 110 TYR A N 1
ATOM 874 C CA . TYR A 1 110 ? -17.331 0.551 18.621 1.00 93.69 110 TYR A CA 1
ATOM 875 C C . TYR A 1 110 ? -17.569 -0.902 19.027 1.00 93.69 110 TYR A C 1
ATOM 877 O O . TYR A 1 110 ? -16.728 -1.553 19.650 1.00 93.69 110 TYR A O 1
ATOM 885 N N . SER A 1 111 ? -18.695 -1.456 18.599 1.00 94.62 111 SER A N 1
ATOM 886 C CA . SER A 1 111 ? -18.883 -2.899 18.589 1.00 94.62 111 SER A CA 1
ATOM 887 C C . SER A 1 111 ? -17.999 -3.551 17.519 1.00 94.62 111 SER A C 1
ATOM 889 O O . SER A 1 111 ? -17.629 -2.941 16.512 1.00 94.62 111 SER A O 1
ATOM 891 N N . GLN A 1 112 ? -17.719 -4.848 17.676 1.00 93.38 112 GLN A N 1
ATOM 892 C CA . GLN A 1 112 ? -16.993 -5.622 16.658 1.00 93.38 112 GLN A CA 1
ATOM 893 C C . GLN A 1 112 ? -17.671 -5.579 15.286 1.00 93.38 112 GLN A C 1
ATOM 895 O O . GLN A 1 112 ? -16.993 -5.620 14.263 1.00 93.38 112 GLN A O 1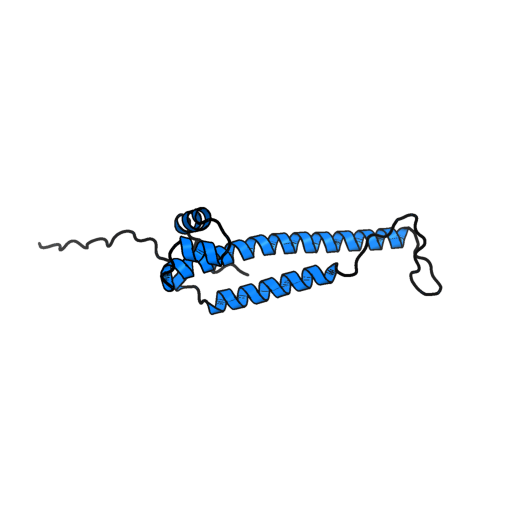
ATOM 900 N N . ARG A 1 113 ? -19.007 -5.501 15.258 1.00 95.44 113 ARG A N 1
ATOM 901 C CA . ARG A 1 113 ? -19.779 -5.437 14.017 1.00 95.44 113 ARG A CA 1
ATOM 902 C C . ARG A 1 113 ? -19.601 -4.094 13.312 1.00 95.44 113 ARG A C 1
ATOM 904 O O . ARG A 1 113 ? -19.432 -4.096 12.099 1.00 95.44 113 ARG A O 1
ATOM 911 N N . GLU A 1 114 ? -19.621 -2.991 14.055 1.00 96.44 114 GLU A N 1
ATOM 912 C CA . GLU A 1 114 ? -19.392 -1.648 13.506 1.00 96.44 114 GLU A CA 1
ATOM 913 C C . GLU A 1 114 ? -17.966 -1.525 12.970 1.00 96.44 114 GLU A C 1
ATOM 915 O O . GLU A 1 114 ? -17.783 -1.190 11.806 1.00 96.44 114 GLU A O 1
ATOM 920 N N . ALA A 1 115 ? -16.959 -1.913 13.761 1.00 95.12 115 ALA A N 1
ATOM 921 C CA . ALA A 1 115 ? -15.565 -1.890 13.313 1.00 95.12 115 ALA A CA 1
ATOM 922 C C . ALA A 1 115 ? -15.340 -2.755 12.056 1.00 95.12 115 ALA A C 1
ATOM 924 O O . ALA A 1 115 ? -14.646 -2.341 11.131 1.00 95.12 115 ALA A O 1
ATOM 925 N N . ALA A 1 116 ? -15.956 -3.941 11.992 1.00 94.75 116 ALA A N 1
ATOM 926 C CA . ALA A 1 116 ? -15.881 -4.819 10.825 1.00 94.75 116 ALA A CA 1
ATOM 927 C C . ALA A 1 116 ? -16.515 -4.192 9.576 1.00 94.75 116 ALA A C 1
ATOM 929 O O . ALA A 1 116 ? -15.961 -4.301 8.484 1.00 94.75 116 ALA A O 1
ATOM 930 N N . GLN A 1 117 ? -17.670 -3.544 9.746 1.00 96.12 117 GLN A N 1
ATOM 931 C CA . GLN A 1 117 ? -18.387 -2.878 8.666 1.00 96.12 117 GLN A CA 1
ATOM 932 C C . GLN A 1 117 ? -17.571 -1.718 8.085 1.00 96.12 117 GLN A C 1
ATOM 934 O O . GLN A 1 117 ? -17.432 -1.651 6.867 1.00 96.12 117 GLN A O 1
ATOM 939 N N . GLU A 1 118 ? -17.002 -0.857 8.933 1.00 95.06 118 GLU A N 1
ATOM 940 C CA . GLU A 1 118 ? -16.196 0.288 8.486 1.00 95.06 118 GLU A CA 1
ATOM 941 C C . GLU A 1 118 ? -14.889 -0.145 7.806 1.00 95.06 118 GLU A C 1
ATOM 943 O O . GLU A 1 118 ? -14.491 0.429 6.795 1.00 95.06 118 GLU A O 1
ATOM 948 N N . LEU A 1 119 ? -14.241 -1.201 8.310 1.00 92.25 119 LEU A N 1
ATOM 949 C CA . LEU A 1 119 ? -13.017 -1.747 7.711 1.00 92.25 119 LEU A CA 1
ATOM 950 C C . LEU A 1 119 ? -13.277 -2.650 6.494 1.00 92.25 119 LEU A C 1
ATOM 952 O O . LEU A 1 119 ? -12.335 -3.074 5.832 1.00 92.25 119 LEU A O 1
ATOM 956 N N . GLY A 1 120 ? -14.534 -2.988 6.191 1.00 94.94 120 GLY A N 1
ATOM 957 C CA . GLY A 1 120 ? -14.866 -3.884 5.081 1.00 94.94 120 GLY A CA 1
ATOM 958 C C . GLY A 1 120 ? -14.381 -5.328 5.277 1.00 94.94 120 GLY A C 1
ATOM 959 O O . GLY A 1 120 ? -14.137 -6.040 4.300 1.00 94.94 120 GLY A O 1
ATOM 960 N N . VAL A 1 121 ? -14.249 -5.785 6.526 1.00 94.12 121 VAL A N 1
ATOM 961 C CA . VAL A 1 121 ? -13.821 -7.150 6.874 1.00 94.12 121 VAL A CA 1
ATOM 962 C C . VAL A 1 121 ? -14.946 -7.933 7.550 1.00 94.12 121 VAL A C 1
ATOM 964 O O . VAL A 1 121 ? -15.933 -7.385 8.029 1.00 94.12 121 VAL A O 1
ATOM 967 N N . ALA A 1 122 ? -14.817 -9.258 7.620 1.00 95.06 122 ALA A N 1
ATOM 968 C CA . ALA A 1 122 ? -15.761 -10.073 8.383 1.00 95.06 122 ALA A CA 1
ATOM 969 C C . ALA A 1 122 ? -15.633 -9.807 9.896 1.00 95.06 122 ALA A C 1
ATOM 971 O O . ALA A 1 122 ? -14.525 -9.678 10.416 1.00 95.06 122 ALA A O 1
ATOM 972 N N . ALA A 1 123 ? -16.745 -9.847 10.638 1.00 92.50 123 ALA A N 1
ATOM 973 C CA . ALA A 1 123 ? -16.728 -9.709 12.101 1.00 92.50 123 ALA A CA 1
ATOM 974 C C . ALA A 1 123 ? -15.839 -10.763 12.793 1.00 92.50 123 ALA A C 1
ATOM 976 O O . ALA A 1 123 ? -15.185 -10.475 13.793 1.00 92.50 123 ALA A O 1
ATOM 977 N N . SER A 1 124 ? -15.731 -11.967 12.219 1.00 94.00 124 SER A N 1
ATOM 978 C CA . SER A 1 124 ? -14.807 -13.007 12.689 1.00 94.00 124 SER A CA 1
ATOM 979 C C . SER A 1 124 ? -13.336 -12.591 12.600 1.00 94.00 124 SER A C 1
ATOM 981 O O . SER A 1 124 ? -12.529 -13.045 13.407 1.00 94.00 124 SER A O 1
ATOM 983 N N . THR A 1 125 ? -12.975 -11.736 11.637 1.00 93.44 125 THR A N 1
ATOM 984 C CA . THR A 1 125 ? -11.625 -11.170 11.514 1.00 93.44 125 THR A CA 1
ATOM 985 C C . THR A 1 125 ? -11.335 -10.240 12.687 1.00 93.44 125 THR A C 1
ATOM 987 O O . THR A 1 125 ? -10.308 -10.420 13.336 1.00 93.44 125 THR A O 1
ATOM 990 N N . ILE A 1 126 ? -12.264 -9.333 13.016 1.00 93.62 126 ILE A N 1
ATOM 991 C CA . ILE A 1 126 ? -12.143 -8.438 14.178 1.00 93.62 126 ILE A CA 1
ATOM 992 C C . ILE A 1 126 ? -12.054 -9.242 15.474 1.00 93.62 126 ILE A C 1
ATOM 994 O O . ILE A 1 126 ? -11.170 -9.000 16.289 1.00 93.62 126 ILE A O 1
ATOM 998 N N . ASN A 1 127 ? -12.913 -10.251 15.644 1.00 89.62 127 ASN A N 1
ATOM 999 C CA . ASN A 1 127 ? -12.869 -11.112 16.822 1.00 89.62 127 ASN A CA 1
ATOM 1000 C C . ASN A 1 127 ? -11.523 -11.848 16.951 1.00 89.62 127 ASN A C 1
ATOM 1002 O O . ASN A 1 127 ? -10.946 -11.896 18.033 1.00 89.62 127 ASN A O 1
ATOM 1006 N N . ARG A 1 128 ? -10.984 -12.378 15.845 1.00 90.62 128 ARG A N 1
ATOM 1007 C CA . ARG A 1 128 ? -9.656 -13.010 15.834 1.00 90.62 128 ARG A CA 1
ATOM 1008 C C . ARG A 1 128 ? -8.552 -12.022 16.217 1.00 90.62 128 ARG A C 1
ATOM 1010 O O . ARG A 1 128 ? -7.636 -12.412 16.929 1.00 90.62 128 ARG A O 1
ATOM 1017 N N . TRP A 1 129 ? -8.616 -10.775 15.749 1.00 89.94 129 TRP A N 1
ATOM 1018 C CA . TRP A 1 129 ? -7.648 -9.740 16.125 1.00 89.94 129 TRP A CA 1
ATOM 1019 C C . TRP A 1 129 ? -7.756 -9.363 17.604 1.00 89.94 129 TRP A C 1
ATOM 1021 O O . TRP A 1 129 ? -6.740 -9.318 18.282 1.00 89.94 129 TRP A O 1
ATOM 1031 N N . ALA A 1 130 ? -8.970 -9.210 18.136 1.00 84.50 130 ALA A N 1
ATOM 1032 C CA . ALA A 1 130 ? -9.190 -8.928 19.556 1.00 84.50 130 ALA A CA 1
ATOM 1033 C C . ALA A 1 130 ? -8.691 -10.058 20.481 1.00 84.50 130 ALA A C 1
ATOM 1035 O O . ALA A 1 130 ? -8.252 -9.800 21.597 1.00 84.50 130 ALA A O 1
ATOM 1036 N N . GLN A 1 131 ? -8.734 -11.314 20.022 1.00 84.44 131 GLN A N 1
ATOM 1037 C CA . GLN A 1 131 ? -8.195 -12.475 20.749 1.00 84.44 131 GLN A CA 1
ATOM 1038 C C . GLN A 1 131 ? -6.667 -12.615 20.635 1.00 84.44 131 GLN A C 1
ATOM 1040 O O . GLN A 1 131 ? -6.050 -13.333 21.423 1.00 84.44 131 GLN A O 1
ATOM 1045 N N . HIS A 1 132 ? -6.054 -11.946 19.658 1.00 83.75 132 HIS A N 1
ATOM 1046 C CA . HIS A 1 132 ? -4.619 -11.977 19.387 1.00 83.75 132 HIS A CA 1
ATOM 1047 C C . HIS A 1 132 ? -4.088 -10.552 19.151 1.00 83.75 132 HIS A C 1
ATOM 1049 O O . HIS A 1 132 ? -3.699 -10.237 18.018 1.00 83.75 132 HIS A O 1
ATOM 1055 N N . PRO A 1 133 ? -4.092 -9.691 20.189 1.00 72.75 133 PRO A N 1
ATOM 1056 C CA . PRO A 1 133 ? -3.585 -8.327 20.074 1.00 72.75 133 PRO A CA 1
ATOM 1057 C C . PRO A 1 133 ? -2.106 -8.326 19.665 1.00 72.75 133 PRO A C 1
ATOM 1059 O O . PRO A 1 133 ? -1.371 -9.290 19.916 1.00 72.75 133 PRO A O 1
ATOM 1062 N N . LEU A 1 134 ? -1.678 -7.255 18.992 1.00 73.88 134 LEU A N 1
ATOM 1063 C CA . LEU A 1 134 ? -0.274 -7.073 18.618 1.00 73.88 134 LEU A CA 1
ATOM 1064 C C . LEU A 1 134 ? 0.586 -6.938 19.890 1.00 73.88 134 LEU A C 1
ATOM 1066 O O . LEU A 1 134 ? 0.079 -6.614 20.961 1.00 73.88 134 LEU A O 1
ATOM 1070 N N . LYS A 1 135 ? 1.887 -7.234 19.808 1.00 68.50 135 LYS A N 1
ATOM 1071 C CA . LYS A 1 135 ? 2.817 -7.051 20.939 1.00 68.50 135 LYS A CA 1
ATOM 1072 C C . LYS A 1 135 ? 3.420 -5.648 20.899 1.00 68.50 135 LYS A C 1
ATOM 1074 O O . LYS A 1 135 ? 3.705 -5.193 19.804 1.00 68.50 135 LYS A O 1
ATOM 1079 N N . ILE A 1 136 ? 3.729 -5.021 22.046 1.00 56.84 136 ILE A N 1
ATOM 1080 C CA . ILE A 1 136 ? 4.365 -3.675 22.171 1.00 56.84 136 ILE A CA 1
ATOM 1081 C C . ILE A 1 136 ? 5.506 -3.435 21.162 1.00 56.84 136 ILE A C 1
ATOM 1083 O O . ILE A 1 136 ? 5.587 -2.384 20.528 1.00 56.84 136 ILE A O 1
ATOM 1087 N N . GLU A 1 137 ? 6.383 -4.419 20.977 1.00 57.59 137 GLU A N 1
ATOM 1088 C CA . GLU A 1 137 ? 7.508 -4.357 20.029 1.00 57.59 137 GLU A CA 1
ATOM 1089 C C . GLU A 1 137 ? 7.034 -4.175 18.575 1.00 57.59 137 GLU A C 1
ATOM 1091 O O . GLU A 1 137 ? 7.625 -3.417 17.806 1.00 57.59 137 GLU A O 1
ATOM 1096 N N . ASP A 1 138 ? 5.904 -4.788 18.227 1.00 59.03 138 ASP A N 1
ATOM 1097 C CA . ASP A 1 138 ? 5.225 -4.638 16.943 1.00 59.03 138 ASP A CA 1
ATOM 1098 C C . ASP A 1 138 ? 4.458 -3.309 16.831 1.00 59.03 138 ASP A C 1
ATOM 1100 O O . ASP A 1 138 ? 3.943 -3.021 15.758 1.00 59.03 138 ASP A O 1
ATOM 1104 N N . TYR A 1 139 ? 4.367 -2.480 17.881 1.00 53.66 139 TYR A N 1
ATOM 1105 C CA . TYR A 1 139 ? 3.859 -1.101 17.786 1.00 53.66 139 TYR A CA 1
ATOM 1106 C C . TYR A 1 139 ? 4.993 -0.096 17.522 1.00 53.66 139 TYR A C 1
ATOM 1108 O O . TYR A 1 139 ? 4.748 0.912 16.863 1.00 53.66 139 TYR A O 1
ATOM 1116 N N . ARG A 1 140 ? 6.231 -0.383 17.956 1.00 52.22 140 ARG A N 1
ATOM 1117 C CA . ARG A 1 140 ? 7.387 0.535 17.854 1.00 52.22 140 ARG A CA 1
ATOM 1118 C C . ARG A 1 140 ? 8.294 0.288 16.645 1.00 52.22 140 ARG A C 1
ATOM 1120 O O . ARG A 1 140 ? 8.913 1.224 16.156 1.00 52.22 140 ARG A O 1
ATOM 1127 N N . ASN A 1 141 ? 8.346 -0.936 16.122 1.00 44.53 141 ASN A N 1
ATOM 1128 C CA . ASN A 1 141 ? 9.239 -1.275 15.010 1.00 44.53 141 ASN A CA 1
ATOM 1129 C C . ASN A 1 141 ? 8.613 -0.899 13.656 1.00 44.53 141 ASN A C 1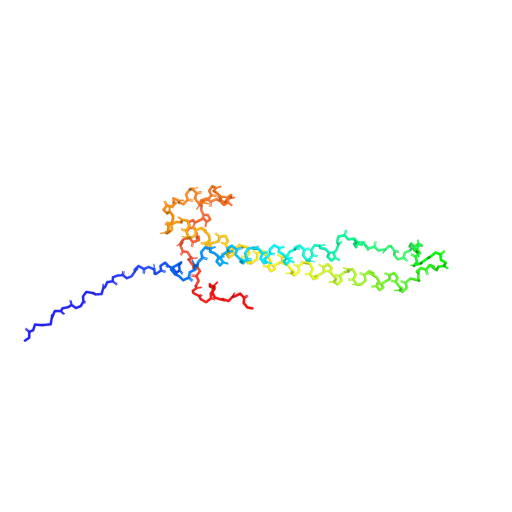
ATOM 1131 O O . ASN A 1 141 ? 7.951 -1.713 13.010 1.00 44.53 141 ASN A O 1
ATOM 1135 N N . ALA A 1 142 ? 8.778 0.353 13.240 1.00 44.53 142 ALA A N 1
ATOM 1136 C CA . ALA A 1 142 ? 8.620 0.795 11.850 1.00 44.53 142 ALA A CA 1
ATOM 1137 C C . ALA A 1 142 ? 9.898 1.502 11.348 1.00 44.53 142 ALA A C 1
ATOM 1139 O O . ALA A 1 142 ? 9.815 2.392 10.508 1.00 44.53 142 ALA A O 1
ATOM 1140 N N . GLU A 1 143 ? 11.061 1.118 11.888 1.00 36.09 143 GLU A N 1
ATOM 1141 C CA . GLU A 1 143 ? 12.388 1.563 11.429 1.00 36.09 143 GLU A CA 1
ATOM 1142 C C . GLU A 1 143 ? 12.969 0.624 10.360 1.00 36.09 143 GLU A C 1
ATOM 1144 O O . GLU A 1 143 ? 12.898 -0.617 10.544 1.00 36.09 143 GLU A O 1
#

Sequence (143 aa):
MSSSSEEEVSGLPVNQIDEVDLRAIGESLIELSDRLNAAGARISTRFLLDPSGEYMKNEHEEMTPSEISDSNAQTRSQFRSVLRALRTFRREYDRWERLTAEFALTRMGYSQREAAQELGVAASTINRWAQHPLKIEDYRNAE

Secondary structure (DSSP, 8-state):
---------------GGGG--HHHHHHHHHHHHHHHHHHHHTTTT--PPPTTS--EEETTEEPPHHHHHHHHHHHHHHHHHHHHHHHHHHHHHHHHHHHHHHHHHHTS---HHHHHHHHTS-HHHHHHHHHSPPPTHHHH---

Foldseek 3Di:
DDDDDDPPDDDDPPLLCVPDDPVNLVVVVVVLVVLLVVLCVLQVPADQDDLPDFDAPDPPDTDHSVNSVVSNVVNVVSVVVNVVSVVVSVVVVVLSLLSVLSCCVPPVVDDLVRSCVVSVHDSVVSVVSVVPPDDPVSSPPPD